Protein AF-A0A850A5V1-F1 (afdb_monomer_lite)

Sequence (41 aa):
MAAHDSPLFFGDWLKRRRQSLDLTQAELAERAGCSVFALRK

Radius of gyration: 11.23 Å; chains: 1; bounding box: 21×14×34 Å

pLDDT: mean 76.21, std 14.01, range [42.75, 88.94]

Foldseek 3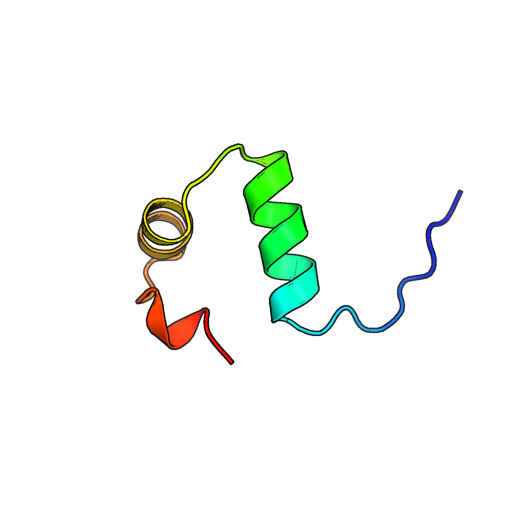Di:
DDDDPPVCDLLNVVVVVCVVVVHDLCVVCVVVVHDSVVSPD

Structure (mmCIF, N/CA/C/O backbone):
data_AF-A0A850A5V1-F1
#
_entry.id   AF-A0A850A5V1-F1
#
loop_
_atom_site.group_PDB
_atom_site.id
_atom_site.type_symbol
_atom_site.label_atom_id
_atom_site.label_alt_id
_atom_site.label_comp_id
_atom_site.label_asym_id
_atom_site.label_entity_id
_atom_site.label_seq_id
_atom_site.pdbx_PDB_ins_code
_atom_site.Cartn_x
_atom_site.Cartn_y
_atom_site.Cartn_z
_atom_site.occupancy
_atom_site.B_iso_or_equiv
_atom_site.auth_seq_id
_atom_site.auth_comp_id
_atom_site.auth_asym_id
_atom_site.auth_atom_id
_atom_site.pdbx_PDB_model_num
ATOM 1 N N . MET A 1 1 ? 0.468 1.553 -27.824 1.00 42.75 1 MET A N 1
ATOM 2 C CA . MET A 1 1 ? 1.291 0.324 -27.784 1.00 42.75 1 MET A CA 1
ATOM 3 C C . MET A 1 1 ? 2.746 0.776 -27.795 1.00 42.75 1 MET A C 1
ATOM 5 O O . MET A 1 1 ? 3.106 1.430 -28.753 1.00 42.75 1 MET A O 1
ATOM 9 N N . ALA A 1 2 ? 3.598 0.634 -26.787 1.00 44.34 2 ALA A N 1
ATOM 10 C CA . ALA A 1 2 ? 3.523 0.086 -25.440 1.00 44.34 2 ALA A CA 1
ATOM 11 C C . ALA A 1 2 ? 4.074 1.171 -24.489 1.00 44.34 2 ALA A C 1
ATOM 13 O O . ALA A 1 2 ? 5.034 1.856 -24.837 1.00 44.34 2 ALA A O 1
ATOM 14 N N . ALA A 1 3 ? 3.442 1.386 -23.333 1.00 49.94 3 ALA A N 1
ATOM 15 C CA . ALA A 1 3 ? 4.021 2.263 -22.320 1.00 49.94 3 ALA A CA 1
ATOM 16 C C . ALA A 1 3 ? 5.313 1.599 -21.836 1.00 49.94 3 ALA A C 1
ATOM 18 O O . A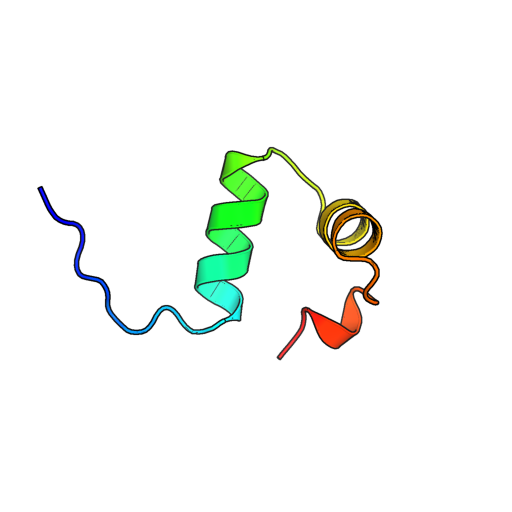LA A 1 3 ? 5.263 0.457 -21.390 1.00 49.94 3 ALA A O 1
ATOM 19 N N . HIS A 1 4 ? 6.437 2.296 -22.004 1.00 46.00 4 HIS A N 1
ATOM 20 C CA . HIS A 1 4 ? 7.763 1.877 -21.565 1.00 46.00 4 HIS A CA 1
ATOM 21 C C . HIS A 1 4 ? 7.690 1.226 -20.180 1.00 46.00 4 HIS A C 1
ATOM 23 O O . HIS A 1 4 ? 7.402 1.896 -19.186 1.00 46.00 4 HIS A O 1
ATOM 29 N N . ASP A 1 5 ? 7.966 -0.076 -20.142 1.00 52.69 5 ASP A N 1
ATOM 30 C CA . ASP A 1 5 ? 8.271 -0.840 -18.937 1.00 52.69 5 ASP A CA 1
ATOM 31 C C . ASP A 1 5 ? 9.667 -0.396 -18.465 1.00 52.69 5 ASP A C 1
ATOM 33 O O . ASP A 1 5 ? 10.660 -1.111 -18.556 1.00 52.69 5 ASP A O 1
ATOM 37 N N . SER A 1 6 ? 9.787 0.869 -18.040 1.00 54.91 6 SER A N 1
ATOM 38 C CA . SER A 1 6 ? 10.821 1.206 -17.064 1.00 54.91 6 SER A CA 1
ATOM 39 C C . SER A 1 6 ? 10.596 0.258 -15.893 1.00 54.91 6 SER A C 1
ATOM 41 O O . SER A 1 6 ? 9.425 0.037 -15.579 1.00 54.91 6 SER A O 1
ATOM 43 N N . PRO A 1 7 ? 11.637 -0.283 -15.235 1.00 57.81 7 PRO A N 1
ATOM 44 C CA . PRO A 1 7 ? 11.445 -1.098 -14.045 1.00 57.81 7 PRO A CA 1
ATOM 45 C C .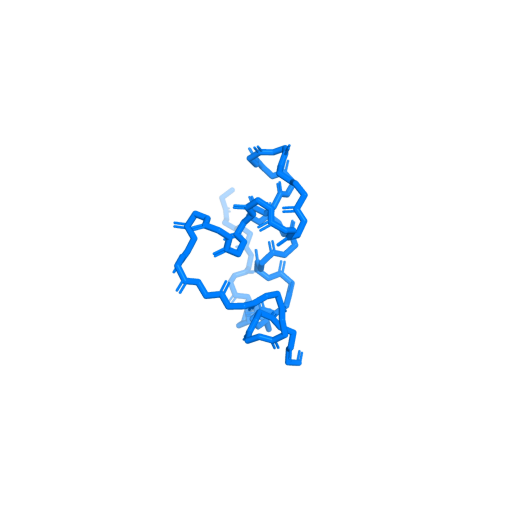 PRO A 1 7 ? 10.670 -0.239 -13.052 1.00 57.81 7 PRO A C 1
ATOM 47 O O . PRO A 1 7 ? 11.228 0.667 -12.433 1.00 57.81 7 PRO A O 1
ATOM 50 N N . LEU A 1 8 ? 9.350 -0.432 -13.006 1.00 59.78 8 LEU A N 1
ATOM 51 C CA . LEU A 1 8 ? 8.471 0.340 -12.159 1.00 59.78 8 LEU A CA 1
ATOM 52 C C . LEU A 1 8 ? 8.954 -0.021 -10.771 1.00 59.78 8 LEU A C 1
ATOM 54 O O . LEU A 1 8 ? 8.775 -1.159 -10.331 1.00 59.78 8 LEU A O 1
ATOM 58 N N . PHE A 1 9 ? 9.630 0.921 -10.115 1.00 73.19 9 PHE A N 1
ATOM 59 C CA . PHE A 1 9 ? 9.984 0.768 -8.719 1.00 73.19 9 PHE A CA 1
ATOM 60 C C . PHE A 1 9 ? 8.738 0.256 -8.010 1.00 73.19 9 PHE A C 1
ATOM 62 O O . PHE A 1 9 ? 7.630 0.723 -8.287 1.00 73.19 9 PHE A O 1
ATOM 69 N N . PHE A 1 10 ? 8.911 -0.761 -7.168 1.00 75.69 10 PHE A N 1
ATOM 70 C CA . PHE A 1 10 ? 7.808 -1.521 -6.582 1.00 75.69 10 PHE A CA 1
ATOM 71 C C . PHE A 1 10 ? 6.682 -0.607 -6.058 1.00 75.69 10 PHE A C 1
ATOM 73 O O . PHE A 1 10 ? 5.507 -0.888 -6.278 1.00 75.69 10 PHE A O 1
ATOM 80 N N . GLY A 1 11 ? 7.034 0.555 -5.491 1.00 79.00 11 GLY A N 1
ATOM 81 C CA . GLY A 1 11 ? 6.087 1.587 -5.067 1.00 79.00 11 GLY A CA 1
ATOM 82 C C . GLY A 1 11 ? 5.238 2.224 -6.181 1.00 79.00 11 GLY A C 1
ATOM 83 O O . GLY A 1 11 ? 4.042 2.430 -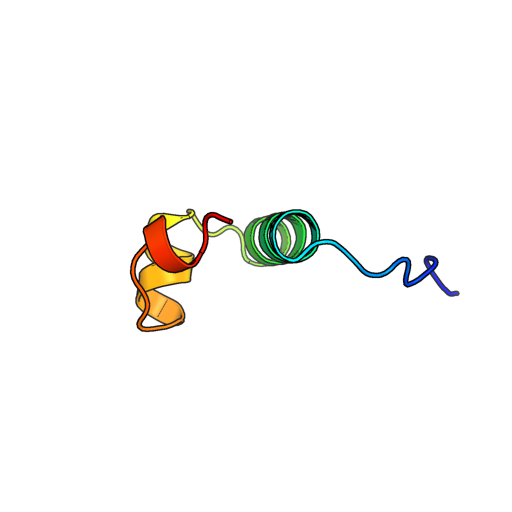5.979 1.00 79.00 11 GLY A O 1
ATOM 84 N N . ASP A 1 12 ? 5.790 2.530 -7.355 1.00 82.94 12 ASP A N 1
ATOM 85 C CA . ASP A 1 12 ? 5.037 3.123 -8.473 1.00 82.94 12 ASP A CA 1
ATOM 86 C C . ASP A 1 12 ? 4.124 2.112 -9.165 1.00 82.94 12 ASP A C 1
ATOM 88 O O . ASP A 1 12 ? 2.977 2.437 -9.494 1.00 82.94 12 ASP A O 1
ATOM 92 N N . TRP A 1 13 ? 4.582 0.866 -9.316 1.00 84.44 13 TRP A N 1
ATOM 93 C CA . TRP A 1 13 ? 3.714 -0.228 -9.756 1.00 84.44 13 TRP A CA 1
ATOM 94 C C . TRP A 1 13 ? 2.551 -0.428 -8.777 1.00 84.44 13 TRP A C 1
ATOM 96 O O . TRP A 1 13 ? 1.388 -0.495 -9.188 1.00 84.44 13 TRP A O 1
ATOM 106 N N . LEU A 1 14 ? 2.843 -0.430 -7.474 1.00 81.06 14 LEU A N 1
ATOM 107 C CA . LEU A 1 14 ? 1.840 -0.616 -6.433 1.00 81.06 14 LEU A CA 1
ATOM 108 C C . LEU A 1 14 ? 0.815 0.526 -6.407 1.00 81.06 14 LEU A C 1
ATOM 110 O O . LEU A 1 14 ? -0.382 0.269 -6.272 1.00 81.06 14 LEU A O 1
ATOM 114 N N . LYS A 1 15 ? 1.244 1.781 -6.602 1.00 82.44 15 LYS A N 1
ATOM 115 C CA . LYS A 1 15 ? 0.334 2.936 -6.722 1.00 82.44 15 LYS A CA 1
ATOM 116 C C . LYS A 1 15 ? -0.630 2.781 -7.896 1.00 82.44 15 LYS A C 1
ATOM 118 O O . LYS A 1 15 ? -1.829 2.978 -7.711 1.00 82.44 15 LYS A O 1
ATOM 123 N N . ARG A 1 16 ? -0.132 2.393 -9.075 1.00 85.50 16 ARG A N 1
ATOM 124 C CA . ARG A 1 16 ? -0.980 2.170 -10.261 1.00 85.50 16 ARG A CA 1
ATOM 125 C C . ARG A 1 16 ? -1.953 1.018 -10.042 1.00 85.50 16 ARG A C 1
ATOM 127 O O . ARG A 1 16 ? -3.133 1.142 -10.360 1.00 85.50 16 ARG A O 1
ATOM 134 N N . ARG A 1 17 ? -1.478 -0.085 -9.453 1.00 84.38 17 ARG A N 1
ATOM 135 C CA . ARG A 1 17 ? -2.315 -1.245 -9.119 1.00 84.38 17 ARG A CA 1
ATOM 136 C C . ARG A 1 17 ? -3.418 -0.866 -8.132 1.00 84.38 17 ARG A C 1
ATOM 138 O O . ARG A 1 17 ? -4.556 -1.285 -8.314 1.00 84.38 17 ARG A O 1
ATOM 145 N N . ARG A 1 18 ? -3.094 -0.037 -7.137 1.00 86.75 18 ARG A N 1
ATOM 146 C CA . ARG A 1 18 ? -4.044 0.500 -6.160 1.00 86.75 18 ARG A CA 1
ATOM 147 C C . ARG A 1 18 ? -5.125 1.355 -6.826 1.00 86.75 18 ARG A C 1
ATOM 149 O O . ARG A 1 18 ? -6.299 1.115 -6.586 1.00 86.75 18 ARG A O 1
ATOM 156 N N . GLN A 1 19 ? -4.732 2.300 -7.681 1.00 85.62 19 GLN A N 1
ATOM 157 C CA . GLN A 1 19 ? -5.659 3.183 -8.405 1.00 85.62 19 GLN A CA 1
ATOM 158 C C . GLN A 1 19 ? -6.568 2.420 -9.371 1.00 85.62 19 GLN A C 1
ATOM 160 O O . GLN A 1 19 ? -7.755 2.701 -9.449 1.00 85.62 19 GLN A O 1
ATOM 165 N N . SER A 1 20 ? -6.031 1.428 -10.082 1.00 87.50 20 SER A N 1
ATOM 166 C CA . SER A 1 20 ? -6.817 0.617 -11.017 1.00 87.50 20 SER A CA 1
ATOM 167 C C . SER A 1 20 ? -7.858 -0.264 -10.324 1.00 87.50 20 SER A C 1
ATOM 169 O O . SER A 1 20 ? -8.791 -0.717 -10.980 1.00 87.50 20 SER A O 1
ATOM 171 N N . LEU A 1 21 ? -7.662 -0.566 -9.041 1.00 86.0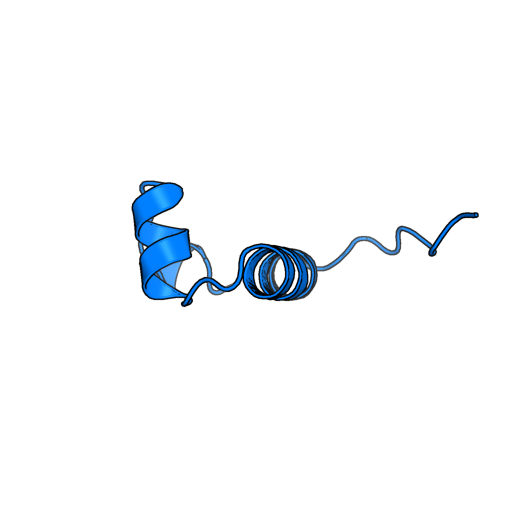6 21 LEU A N 1
ATOM 172 C CA . LEU A 1 21 ? -8.555 -1.409 -8.248 1.00 86.06 21 LEU A CA 1
ATOM 173 C C . LEU A 1 21 ?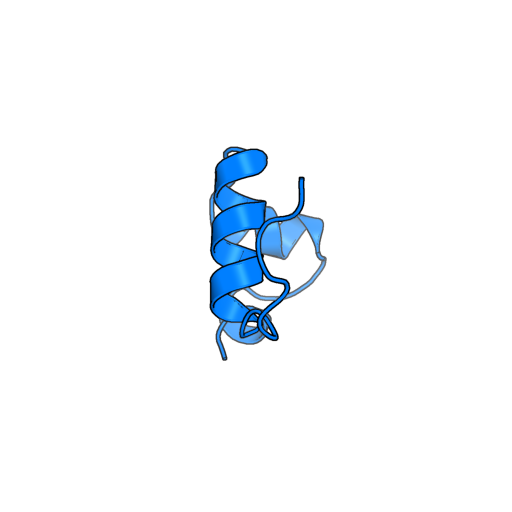 -9.406 -0.595 -7.267 1.00 86.06 21 LEU A C 1
ATOM 175 O O . LEU A 1 21 ? -10.126 -1.204 -6.485 1.00 86.06 21 LEU A O 1
ATOM 179 N N . ASP A 1 22 ? -9.281 0.737 -7.296 1.00 88.00 22 ASP A N 1
ATOM 180 C CA . ASP A 1 22 ? -9.888 1.680 -6.350 1.00 88.00 22 ASP A CA 1
ATOM 181 C C . ASP A 1 22 ? -9.713 1.270 -4.877 1.00 88.00 22 ASP A C 1
ATOM 183 O O . ASP A 1 22 ? -10.602 1.411 -4.049 1.00 88.00 22 ASP A O 1
ATOM 187 N N . LEU A 1 23 ? -8.545 0.712 -4.545 1.00 86.81 23 LEU A N 1
ATOM 188 C CA . LEU A 1 23 ? -8.274 0.236 -3.192 1.00 86.81 23 LEU A CA 1
ATOM 189 C C . LEU A 1 23 ? -7.576 1.293 -2.343 1.00 86.81 23 LEU A C 1
ATOM 191 O O . LEU A 1 23 ? -6.751 2.096 -2.806 1.00 86.81 23 LEU A O 1
ATOM 195 N N . THR A 1 24 ? -7.801 1.223 -1.040 1.00 87.44 24 THR A N 1
ATOM 196 C CA . THR A 1 24 ? -6.899 1.852 -0.077 1.00 87.44 24 THR A CA 1
ATOM 197 C C . THR A 1 24 ? -5.620 1.021 0.097 1.00 87.44 24 THR A C 1
ATOM 199 O O . THR A 1 24 ? -5.522 -0.140 -0.304 1.00 87.44 24 THR A O 1
ATOM 202 N N . GLN A 1 25 ? -4.577 1.624 0.677 1.00 81.75 25 GLN A N 1
ATOM 203 C CA . GLN A 1 25 ? -3.320 0.914 0.945 1.00 81.75 25 GLN A CA 1
ATOM 204 C C . GLN A 1 25 ? -3.509 -0.238 1.946 1.00 81.75 25 GLN A C 1
ATOM 206 O O . GLN A 1 25 ? -2.808 -1.240 1.847 1.00 81.75 25 GLN A O 1
ATOM 211 N N . ALA A 1 26 ? -4.457 -0.086 2.878 1.00 85.44 26 ALA A N 1
ATOM 212 C CA . ALA A 1 26 ? -4.837 -1.104 3.850 1.00 85.44 26 ALA A CA 1
ATOM 213 C C . ALA A 1 26 ? -5.511 -2.297 3.168 1.00 85.44 26 ALA A C 1
ATOM 215 O O . ALA A 1 26 ? -5.028 -3.414 3.302 1.00 85.44 26 ALA A O 1
ATOM 216 N N . GLU A 1 27 ? -6.527 -2.058 2.339 1.00 88.31 27 GLU A N 1
ATOM 217 C CA . GLU A 1 27 ? -7.232 -3.136 1.633 1.00 88.31 27 GLU A CA 1
ATOM 218 C C . GLU A 1 27 ? -6.333 -3.895 0.658 1.00 88.31 27 GLU A C 1
ATOM 220 O O . GLU A 1 27 ? -6.448 -5.109 0.499 1.00 88.31 27 GLU A O 1
ATOM 225 N N . LEU A 1 28 ? -5.401 -3.194 0.005 1.00 85.44 28 LEU A N 1
ATOM 226 C CA . LEU A 1 28 ? -4.405 -3.844 -0.840 1.00 85.44 28 LEU A CA 1
ATOM 227 C C . LEU A 1 28 ? -3.488 -4.767 -0.027 1.00 85.44 28 LEU A C 1
ATOM 229 O O . LEU A 1 28 ? -3.114 -5.830 -0.517 1.00 85.44 28 LEU A O 1
ATOM 233 N N . ALA A 1 29 ? -3.143 -4.370 1.197 1.00 87.62 29 ALA A N 1
ATOM 234 C CA . ALA A 1 29 ? -2.323 -5.154 2.110 1.00 87.62 29 ALA A CA 1
ATOM 235 C C . ALA A 1 29 ? -3.082 -6.384 2.625 1.00 87.62 29 ALA A C 1
ATOM 237 O O . ALA A 1 29 ? -2.571 -7.499 2.524 1.00 87.62 29 ALA A O 1
ATOM 238 N N . GLU A 1 30 ? -4.334 -6.202 3.049 1.00 88.94 30 GLU A N 1
ATOM 239 C CA . GLU A 1 30 ? -5.215 -7.301 3.456 1.00 88.94 30 GLU A CA 1
ATOM 240 C C . GLU A 1 30 ? -5.420 -8.307 2.321 1.00 88.94 30 GLU A C 1
ATOM 242 O O . GLU A 1 30 ? -5.258 -9.511 2.517 1.00 88.94 30 GLU A O 1
ATOM 247 N N . ARG A 1 31 ? -5.666 -7.827 1.097 1.00 85.50 31 ARG A N 1
ATOM 248 C CA . ARG A 1 31 ? -5.837 -8.697 -0.074 1.00 85.50 31 ARG A CA 1
ATOM 249 C C . ARG A 1 31 ? -4.550 -9.404 -0.498 1.00 85.50 31 ARG A C 1
ATOM 251 O O . ARG A 1 31 ? -4.616 -10.482 -1.081 1.00 85.50 31 ARG A O 1
ATOM 258 N N . ALA A 1 32 ? -3.392 -8.811 -0.221 1.00 84.12 32 ALA A N 1
ATOM 259 C CA . ALA A 1 32 ? -2.087 -9.427 -0.444 1.00 84.12 32 ALA A CA 1
ATOM 260 C C . ALA A 1 32 ? -1.631 -10.324 0.724 1.00 84.12 32 ALA A C 1
ATOM 262 O O . ALA A 1 32 ? -0.571 -10.940 0.624 1.00 84.12 32 ALA A O 1
ATOM 263 N N . GLY A 1 33 ? -2.381 -10.381 1.832 1.00 86.56 33 GLY A N 1
ATOM 264 C CA . GLY A 1 33 ? -1.983 -11.104 3.044 1.00 86.56 33 GLY A CA 1
ATOM 265 C C . GLY A 1 33 ? -0.704 -10.559 3.690 1.00 86.56 33 GLY A C 1
ATOM 266 O O . GLY A 1 33 ? 0.024 -11.301 4.343 1.00 86.56 33 GLY A O 1
ATOM 267 N N . CYS A 1 34 ? -0.392 -9.281 3.467 1.00 84.75 34 CYS A N 1
ATOM 268 C CA . CYS A 1 34 ? 0.835 -8.634 3.926 1.00 84.75 34 CYS A CA 1
ATOM 269 C C . CYS A 1 34 ? 0.504 -7.383 4.744 1.00 84.75 34 CYS A C 1
ATOM 271 O O . CYS A 1 34 ? -0.544 -6.772 4.574 1.00 84.75 34 CYS A O 1
ATOM 273 N N . SER A 1 35 ? 1.422 -6.937 5.601 1.00 84.62 35 SER A N 1
ATOM 274 C CA . SER A 1 35 ? 1.258 -5.657 6.299 1.00 84.62 35 SER A CA 1
ATOM 275 C C . SER A 1 35 ? 1.460 -4.474 5.344 1.00 84.62 35 SER A C 1
ATOM 277 O O . SER A 1 35 ? 2.315 -4.520 4.461 1.00 84.62 35 SER A O 1
ATOM 279 N N . VAL A 1 36 ? 0.767 -3.351 5.574 1.00 81.94 36 VAL A N 1
ATOM 280 C CA . VAL A 1 36 ? 0.951 -2.097 4.799 1.00 81.94 36 VAL A CA 1
ATOM 281 C C . VAL A 1 36 ? 2.414 -1.629 4.809 1.00 81.94 36 VAL A C 1
ATOM 283 O O . VAL A 1 36 ? 2.899 -1.056 3.838 1.00 81.94 36 VAL A O 1
ATOM 286 N N . PHE A 1 37 ? 3.142 -1.918 5.889 1.00 80.12 37 PHE A N 1
ATOM 287 C CA . PHE A 1 37 ? 4.579 -1.665 5.999 1.00 80.12 37 PHE A CA 1
ATOM 288 C C . PHE A 1 37 ? 5.427 -2.552 5.081 1.00 80.12 37 PHE A C 1
ATOM 290 O O . PHE A 1 37 ? 6.425 -2.076 4.560 1.00 80.12 37 PHE A O 1
ATOM 297 N N . ALA A 1 38 ? 5.023 -3.799 4.823 1.00 76.44 38 ALA A N 1
ATOM 298 C CA . ALA A 1 38 ? 5.706 -4.672 3.865 1.00 76.44 38 ALA A CA 1
ATOM 299 C C . ALA A 1 38 ? 5.523 -4.184 2.417 1.00 76.44 38 ALA A C 1
ATOM 301 O O . ALA A 1 38 ? 6.377 -4.408 1.564 1.00 76.44 38 ALA A O 1
ATOM 302 N N . LEU A 1 39 ? 4.428 -3.465 2.154 1.00 74.06 39 LEU A N 1
ATOM 303 C CA . LEU A 1 39 ? 4.173 -2.791 0.884 1.00 74.06 39 LEU A CA 1
ATOM 304 C C . LEU A 1 39 ? 4.935 -1.463 0.724 1.00 74.06 39 LEU A C 1
ATOM 306 O O . LEU A 1 39 ? 4.963 -0.900 -0.371 1.00 74.06 39 LEU A O 1
ATOM 310 N N . ARG A 1 40 ? 5.525 -0.934 1.800 1.00 66.88 40 ARG A N 1
ATOM 311 C CA . ARG A 1 40 ? 6.207 0.361 1.825 1.00 66.88 40 ARG A CA 1
ATOM 312 C C . ARG A 1 40 ? 7.719 0.107 1.817 1.00 66.88 40 ARG A C 1
ATOM 314 O O . ARG A 1 40 ? 8.284 -0.255 2.843 1.00 66.88 40 ARG A O 1
ATOM 321 N N . LYS A 1 41 ? 8.359 0.273 0.659 1.00 57.06 41 LYS A N 1
ATOM 322 C CA . LYS A 1 41 ? 9.819 0.241 0.506 1.00 57.06 41 LYS A CA 1
ATOM 323 C C . LYS A 1 41 ? 10.296 1.512 -0.174 1.00 57.06 41 LYS A C 1
ATOM 325 O O . LYS A 1 41 ? 9.563 1.976 -1.079 1.00 57.06 41 LYS A O 1
#

Secondary structure (DSSP, 8-state):
---------HHHHHHHHHHHTT--HHHHHHHTTS-TTTT--